Protein AF-A0A7S1SHH7-F1 (afdb_monomer_lite)

Foldseek 3Di:
DDDDDDDDDPPPPPDPDDFDCVQEVLLVDPDQPVPNNADNDDAFFKKKFAQVLLVVLCVVVVDPPDDRQCNLLVHDSVLDFRIFIWTFHDKDWDQDPPHRHIKIKTWIAGPPRPVRHRHIDIDIATDDLVRHPPRIGGPVVVCVVQVDPDDFQDWDWDQRPVPGIDIDTDHDDPDGPDD

Structure (mmCIF, N/CA/C/O backbone):
data_AF-A0A7S1SHH7-F1
#
_entry.id   AF-A0A7S1SHH7-F1
#
loop_
_atom_site.group_PDB
_atom_site.id
_atom_site.type_symbol
_atom_site.label_atom_id
_atom_site.label_alt_id
_atom_site.label_comp_id
_atom_site.label_asym_id
_atom_site.label_entity_id
_atom_site.label_seq_id
_atom_site.pdbx_PDB_ins_code
_atom_site.Cartn_x
_atom_site.Cartn_y
_atom_site.Cartn_z
_atom_site.occupancy
_atom_site.B_iso_or_equiv
_atom_site.auth_seq_id
_atom_site.auth_comp_id
_atom_site.auth_asym_id
_atom_site.auth_atom_id
_atom_site.pdbx_PDB_model_num
ATOM 1 N N . VAL A 1 1 ? -20.321 26.989 57.010 1.00 41.56 1 VAL A N 1
ATOM 2 C CA . VAL A 1 1 ? -21.223 27.036 55.838 1.00 41.56 1 VAL A CA 1
ATOM 3 C C . VAL A 1 1 ? -20.514 27.795 54.726 1.00 41.56 1 VAL A C 1
ATOM 5 O O . VAL A 1 1 ? -20.411 29.009 54.806 1.00 41.56 1 VAL A O 1
ATOM 8 N N . LYS A 1 2 ? -19.929 27.086 53.759 1.00 37.12 2 LYS A N 1
ATOM 9 C CA . LYS A 1 2 ? -19.505 27.641 52.467 1.00 37.12 2 LYS A CA 1
ATOM 10 C C . LYS A 1 2 ? -19.856 26.580 51.432 1.00 37.12 2 LYS A C 1
ATOM 12 O O . LYS A 1 2 ? -19.327 25.474 51.499 1.00 37.12 2 LYS A O 1
ATOM 17 N N . ALA A 1 3 ? -20.853 26.898 50.617 1.00 39.59 3 ALA A N 1
ATOM 18 C CA . ALA A 1 3 ? -21.371 26.045 49.565 1.00 39.59 3 ALA A CA 1
ATOM 19 C C . ALA A 1 3 ? -20.324 25.916 48.454 1.00 39.59 3 ALA A C 1
ATOM 21 O O . ALA A 1 3 ? -19.662 26.892 48.101 1.00 39.59 3 ALA A O 1
ATOM 22 N N . LYS A 1 4 ? -20.157 24.691 47.966 1.00 41.41 4 LYS A N 1
ATOM 23 C CA . LYS A 1 4 ? -19.378 24.342 46.786 1.00 41.41 4 LYS A CA 1
ATOM 24 C C . LYS A 1 4 ? -20.385 24.303 45.638 1.00 41.41 4 LYS A C 1
ATOM 26 O O . LYS A 1 4 ? -21.261 23.447 45.645 1.00 41.41 4 LYS A O 1
ATOM 31 N N . GLU A 1 5 ? -20.316 25.277 44.741 1.00 41.84 5 GLU A N 1
ATOM 32 C CA . GLU A 1 5 ? -21.027 25.242 43.462 1.00 41.84 5 GLU A CA 1
ATOM 33 C C . GLU A 1 5 ? -20.289 24.245 42.562 1.00 41.84 5 GLU A C 1
ATOM 35 O O . GLU A 1 5 ? -19.143 24.469 42.169 1.00 41.84 5 GLU A O 1
ATOM 40 N N . GLU A 1 6 ? -20.912 23.093 42.326 1.00 41.44 6 GLU A N 1
ATOM 41 C CA . GLU A 1 6 ? -20.536 22.172 41.258 1.00 41.44 6 GLU A CA 1
ATOM 42 C C . GLU A 1 6 ? -21.257 22.652 39.999 1.00 41.44 6 GLU A C 1
ATOM 44 O O . GLU A 1 6 ? -22.476 22.560 39.899 1.00 41.44 6 GLU A O 1
ATOM 49 N N . ALA A 1 7 ? -20.500 23.244 39.076 1.00 40.78 7 ALA A N 1
ATOM 50 C CA . ALA A 1 7 ? -20.976 23.500 37.727 1.00 40.78 7 ALA A CA 1
ATOM 51 C C . ALA A 1 7 ? -20.905 22.176 36.956 1.00 40.78 7 ALA A C 1
ATOM 53 O O . ALA A 1 7 ? -19.816 21.711 36.613 1.00 40.78 7 ALA A O 1
ATOM 54 N N . GLU A 1 8 ? -22.060 21.555 36.731 1.00 41.41 8 GLU A N 1
ATOM 55 C CA . GLU A 1 8 ? -22.225 20.534 35.701 1.00 41.41 8 GLU A CA 1
ATOM 56 C C . GLU A 1 8 ? -21.959 21.201 34.346 1.00 41.41 8 GLU A C 1
ATOM 58 O O . GLU A 1 8 ? -22.664 22.124 33.938 1.00 41.41 8 GLU A O 1
ATOM 63 N N . ALA A 1 9 ? -20.885 20.782 33.678 1.00 45.16 9 ALA A N 1
ATOM 64 C CA . ALA A 1 9 ? -20.664 21.122 32.285 1.00 45.16 9 ALA A CA 1
ATOM 65 C C . ALA A 1 9 ? -21.661 20.301 31.461 1.00 45.16 9 ALA A C 1
ATOM 67 O O . ALA A 1 9 ? -21.508 19.088 31.342 1.00 45.16 9 ALA A O 1
ATOM 68 N N . GLU A 1 10 ? -22.701 20.962 30.954 1.00 44.72 10 GLU A N 1
ATOM 69 C CA . GLU A 1 10 ? -23.557 20.419 29.902 1.00 44.72 10 GLU A CA 1
ATOM 70 C C . GLU A 1 10 ? -22.672 19.972 28.730 1.00 44.72 10 GLU A C 1
ATOM 72 O O . GLU A 1 10 ? -21.961 20.784 28.130 1.00 44.72 10 GLU A O 1
ATOM 77 N N . ASP A 1 11 ? -22.717 18.677 28.408 1.00 45.38 11 ASP A N 1
ATOM 78 C CA . ASP A 1 11 ? -22.254 18.145 27.129 1.00 45.38 11 ASP A CA 1
ATOM 79 C C . ASP A 1 11 ? -23.114 18.783 26.029 1.00 45.38 11 ASP A C 1
ATOM 81 O O . ASP A 1 11 ? -24.200 18.310 25.694 1.00 45.38 11 ASP A O 1
ATOM 85 N N . ALA A 1 12 ? -22.648 19.915 25.504 1.00 51.62 12 ALA A N 1
ATOM 86 C CA . ALA A 1 12 ? -23.223 20.544 24.330 1.00 51.62 12 ALA A CA 1
ATOM 87 C C . ALA A 1 12 ? -23.069 19.580 23.147 1.00 51.62 12 ALA A C 1
ATOM 89 O O . ALA A 1 12 ? -21.989 19.444 22.568 1.00 51.62 12 ALA A O 1
ATOM 90 N N . GLU A 1 13 ? -24.159 18.893 22.815 1.00 53.56 13 GLU A N 1
ATOM 91 C CA . GLU A 1 13 ? -24.288 18.062 21.626 1.00 53.56 13 GLU A CA 1
ATOM 92 C C . GLU A 1 13 ? -23.942 18.928 20.403 1.00 53.56 13 GLU A C 1
ATOM 94 O O . GLU A 1 13 ? -24.609 19.924 20.106 1.00 53.56 13 GLU A O 1
ATOM 99 N N . ALA A 1 14 ? -22.811 18.622 19.760 1.00 58.44 14 ALA A N 1
ATOM 100 C CA . ALA A 1 14 ? -22.314 19.401 18.634 1.00 58.44 14 ALA A CA 1
ATOM 101 C C . ALA A 1 14 ? -23.359 19.406 17.502 1.00 58.44 14 ALA A C 1
ATOM 103 O O . ALA A 1 14 ? -23.985 18.374 17.252 1.00 58.44 14 ALA A O 1
ATOM 104 N N . PRO A 1 15 ? -23.564 20.538 16.804 1.00 51.62 15 PRO A N 1
ATOM 105 C CA . PRO A 1 15 ? -24.590 20.639 15.774 1.00 51.62 15 PRO A CA 1
ATOM 106 C C . PRO A 1 15 ? -24.370 19.587 14.680 1.00 51.62 15 PRO A C 1
ATOM 108 O O . PRO A 1 15 ? -23.285 19.519 14.099 1.00 51.62 15 PRO A O 1
ATOM 111 N N . ASP A 1 16 ? -25.421 18.812 14.387 1.00 66.25 16 ASP A N 1
ATOM 112 C CA . ASP A 1 16 ? -25.507 17.752 13.367 1.00 66.25 16 ASP A CA 1
ATOM 113 C C . ASP A 1 16 ? -25.464 18.340 11.944 1.00 66.25 16 ASP A C 1
ATOM 115 O O . ASP A 1 16 ? -26.405 18.266 11.152 1.00 66.25 16 ASP A O 1
ATOM 119 N N . THR A 1 17 ? -24.379 19.049 11.639 1.00 71.25 17 THR A N 1
ATOM 120 C CA . THR A 1 17 ? -24.132 19.588 10.307 1.00 71.25 17 THR A CA 1
ATOM 121 C C . THR A 1 17 ? -23.514 18.463 9.481 1.00 71.25 17 THR A C 1
ATOM 123 O O . THR A 1 17 ? -22.454 17.952 9.860 1.00 71.25 17 THR A O 1
ATOM 126 N N . PRO A 1 18 ? -24.137 18.045 8.365 1.00 78.81 18 PRO A N 1
ATOM 127 C CA . PRO A 1 18 ? -23.591 16.976 7.545 1.00 78.81 18 PRO A CA 1
ATOM 128 C C . PRO A 1 18 ? -22.217 17.380 7.007 1.00 78.81 18 PRO A C 1
ATOM 130 O O . PRO A 1 18 ? -22.023 18.499 6.531 1.00 78.81 18 PRO A O 1
ATOM 133 N N . ARG A 1 19 ? -21.254 16.456 7.087 1.00 85.31 19 ARG A N 1
ATOM 134 C CA . ARG A 1 19 ? -19.899 16.672 6.563 1.00 85.31 19 ARG A CA 1
ATOM 135 C C . ARG A 1 19 ? -19.938 16.865 5.047 1.00 85.31 19 ARG A C 1
ATOM 137 O O . ARG A 1 19 ? -20.650 16.138 4.349 1.00 85.31 19 ARG A O 1
ATOM 144 N N . GLU A 1 20 ? -19.132 17.807 4.562 1.00 87.81 20 GLU A N 1
ATOM 145 C CA . GLU A 1 20 ? -18.957 18.085 3.134 1.00 87.81 20 GLU A CA 1
ATOM 146 C C . GLU A 1 20 ? -18.533 16.820 2.370 1.00 87.81 20 GLU A C 1
ATOM 148 O O . GLU A 1 20 ? -17.786 15.984 2.888 1.00 87.81 20 GLU A O 1
ATOM 153 N N . LEU A 1 21 ? -19.029 16.660 1.140 1.00 84.88 21 LEU A N 1
ATOM 154 C CA . LEU A 1 21 ? -18.831 15.456 0.323 1.00 84.88 21 LEU A CA 1
ATOM 155 C C . LEU A 1 21 ? -17.345 15.188 0.056 1.00 84.88 21 LEU A C 1
ATOM 157 O O . LEU A 1 21 ? -16.886 14.044 0.041 1.00 84.88 21 LEU A O 1
ATOM 161 N N . GLU A 1 22 ? -16.583 16.258 -0.122 1.00 84.12 22 GLU A N 1
ATOM 162 C CA . GLU A 1 22 ? -15.151 16.284 -0.379 1.00 84.12 22 GLU A CA 1
ATOM 163 C C . GLU A 1 22 ? -14.383 15.466 0.668 1.00 84.12 22 GLU A C 1
ATOM 165 O O . GLU A 1 22 ? -13.473 14.719 0.306 1.00 84.12 22 GLU A O 1
ATOM 170 N N . CYS A 1 23 ? -14.839 15.490 1.927 1.00 86.38 23 CYS A N 1
ATOM 171 C CA . CYS A 1 23 ? -14.223 14.803 3.060 1.00 86.38 23 CYS A CA 1
ATOM 172 C C . CYS A 1 23 ? -14.163 13.272 2.911 1.00 86.38 23 CYS A C 1
ATOM 174 O O . CYS A 1 23 ? -13.388 12.620 3.609 1.00 86.38 23 CYS A O 1
ATOM 176 N N . TYR A 1 24 ? -14.998 12.667 2.062 1.00 87.62 24 TYR A N 1
ATOM 177 C CA . TYR A 1 24 ? -15.059 11.209 1.867 1.00 87.62 24 TYR A CA 1
ATOM 178 C C . TYR A 1 24 ? -15.229 10.783 0.401 1.00 87.62 24 TYR A C 1
ATOM 180 O O . TYR A 1 24 ? -15.256 9.588 0.107 1.00 87.62 24 TYR A O 1
ATOM 188 N N . SER A 1 25 ? -15.292 11.730 -0.539 1.00 85.75 25 SER A N 1
ATOM 189 C CA . SER A 1 25 ? -15.524 11.460 -1.966 1.00 85.75 25 SER A CA 1
ATOM 190 C C . SER A 1 25 ? -14.473 10.548 -2.616 1.00 85.75 25 SER A C 1
ATOM 192 O O . SER A 1 25 ? -14.757 9.885 -3.614 1.00 85.75 25 SER A O 1
ATOM 194 N N . TRP A 1 26 ? -13.248 10.496 -2.081 1.00 82.94 26 TRP A N 1
ATOM 195 C CA . TRP A 1 26 ? -12.179 9.634 -2.601 1.00 82.94 26 TRP A CA 1
ATOM 196 C C . TRP A 1 26 ? -12.479 8.139 -2.407 1.00 82.94 26 TRP A C 1
ATOM 198 O O . TRP A 1 26 ? -12.051 7.324 -3.217 1.00 82.94 26 TRP A O 1
ATOM 208 N N . LEU A 1 27 ? -13.279 7.790 -1.392 1.00 85.38 27 LEU A N 1
ATOM 209 C CA . LEU A 1 27 ? -13.717 6.419 -1.098 1.00 85.38 27 LEU A CA 1
ATOM 210 C C . LEU A 1 27 ? -14.952 5.995 -1.902 1.00 85.38 27 LEU A C 1
ATOM 212 O O . LEU A 1 27 ? -15.303 4.820 -1.911 1.00 85.38 27 LEU A O 1
ATOM 216 N N . GLN A 1 28 ? -15.619 6.939 -2.570 1.00 82.44 28 GLN A N 1
ATOM 217 C CA . GLN A 1 28 ? -16.823 6.694 -3.372 1.00 82.44 28 GLN A CA 1
ATOM 218 C C . GLN A 1 28 ? -16.517 6.490 -4.864 1.00 82.44 28 GLN A C 1
ATOM 220 O O . GLN A 1 28 ? -17.421 6.484 -5.700 1.00 82.44 28 GLN A O 1
ATOM 225 N N . GLY A 1 29 ? -15.236 6.361 -5.222 1.00 69.69 29 GLY A N 1
ATOM 226 C CA . GLY A 1 29 ? -14.818 6.120 -6.596 1.00 69.69 29 GLY A CA 1
ATOM 227 C C . GLY A 1 29 ? -15.231 4.727 -7.067 1.00 69.69 29 GLY A C 1
ATOM 228 O O . GLY A 1 29 ? -14.579 3.743 -6.732 1.00 69.69 29 GLY A O 1
ATOM 229 N N . ASN A 1 30 ? -16.282 4.654 -7.882 1.00 60.41 30 ASN A N 1
ATOM 230 C CA . ASN A 1 30 ? -16.674 3.426 -8.591 1.00 60.41 30 ASN A CA 1
ATOM 231 C C . ASN A 1 30 ? -15.868 3.228 -9.887 1.00 60.41 30 ASN A C 1
ATOM 233 O O . ASN A 1 30 ? -15.846 2.141 -10.460 1.00 60.41 30 ASN A O 1
ATOM 237 N N . GLU A 1 31 ? -15.203 4.289 -10.342 1.00 57.75 31 GLU A N 1
ATOM 238 C CA . GLU A 1 31 ? -14.305 4.306 -11.488 1.00 57.75 31 GLU A CA 1
ATOM 239 C C . GLU A 1 31 ? -12.944 4.852 -11.036 1.00 57.75 31 GLU A C 1
ATOM 241 O O . GLU A 1 31 ? -12.895 5.727 -10.162 1.00 57.75 31 GLU A O 1
ATOM 246 N N . PRO A 1 32 ? -11.824 4.368 -11.604 1.00 57.81 32 PRO A N 1
ATOM 247 C CA . PRO A 1 32 ? -10.522 4.963 -11.343 1.00 57.81 32 PRO A CA 1
ATOM 248 C C . PRO A 1 32 ? -10.576 6.449 -11.698 1.00 57.81 32 PRO A C 1
ATOM 250 O O . PRO A 1 32 ? -10.926 6.782 -12.833 1.00 57.81 32 PRO A O 1
ATOM 253 N N . ARG A 1 33 ? -10.205 7.345 -10.772 1.00 61.62 33 ARG A N 1
ATOM 254 C CA . ARG A 1 33 ? -9.999 8.750 -11.140 1.00 61.62 33 ARG A CA 1
ATOM 255 C C . ARG A 1 33 ? -8.921 8.762 -12.221 1.00 61.62 33 ARG A C 1
ATOM 257 O O . ARG A 1 33 ? -7.807 8.284 -12.036 1.00 61.62 33 ARG A O 1
ATOM 264 N N . VAL A 1 34 ? -9.279 9.187 -13.424 1.00 56.09 34 VAL A N 1
ATOM 265 C CA . VAL A 1 34 ? -8.287 9.378 -14.475 1.00 56.09 34 VAL A CA 1
ATOM 266 C C . VAL A 1 34 ? -7.788 10.802 -14.312 1.00 56.09 34 VAL A C 1
ATOM 268 O O . VAL A 1 34 ? -8.609 11.717 -14.256 1.00 56.09 34 VAL A O 1
ATOM 271 N N . PRO A 1 35 ? -6.473 11.015 -14.248 1.00 58.50 35 PRO A N 1
ATOM 272 C CA . PRO A 1 35 ? -5.378 10.041 -14.412 1.00 58.50 35 PRO A CA 1
ATOM 273 C C . PRO A 1 35 ? -4.809 9.479 -13.094 1.00 58.50 35 PRO A C 1
ATOM 275 O O . PRO A 1 35 ? -3.978 8.567 -13.132 1.00 58.50 35 PRO A O 1
ATOM 278 N N . THR A 1 36 ? -5.261 9.976 -11.941 1.00 60.28 36 THR A N 1
ATOM 279 C CA . THR A 1 36 ? -4.820 9.538 -10.612 1.00 60.28 36 THR A CA 1
ATOM 280 C C . THR A 1 36 ? -5.450 8.201 -10.248 1.00 60.28 36 THR A C 1
ATOM 282 O O . THR A 1 36 ? -6.537 8.112 -9.686 1.00 60.28 36 THR A O 1
ATOM 285 N N . ARG A 1 37 ? -4.744 7.106 -10.554 1.00 64.88 37 ARG A N 1
ATOM 286 C CA . ARG A 1 37 ? -5.174 5.731 -10.242 1.00 64.88 37 ARG A CA 1
ATOM 287 C C . ARG A 1 37 ? -5.171 5.426 -8.733 1.00 64.88 37 ARG A C 1
ATOM 289 O O . ARG A 1 37 ? -4.775 4.321 -8.350 1.00 64.88 37 ARG A O 1
ATOM 296 N N . GLN A 1 38 ? -5.586 6.363 -7.885 1.00 74.19 38 GLN A N 1
ATOM 297 C CA . GLN A 1 38 ? -5.728 6.170 -6.454 1.00 74.19 38 GLN A CA 1
ATOM 298 C C . GLN A 1 38 ? -6.567 4.919 -6.214 1.00 74.19 38 GLN A C 1
ATOM 300 O O . GLN A 1 38 ? -7.612 4.697 -6.831 1.00 74.19 38 GLN A O 1
ATOM 305 N N . TYR A 1 39 ? -6.022 4.033 -5.396 1.00 84.38 39 TYR A N 1
ATOM 306 C CA . TYR A 1 39 ? -6.661 2.776 -5.076 1.00 84.38 39 TYR A CA 1
ATOM 307 C C . TYR A 1 39 ? -7.750 3.017 -4.028 1.00 84.38 39 TYR A C 1
ATOM 309 O O . TYR A 1 39 ? -7.473 3.561 -2.961 1.00 84.38 39 TYR A O 1
ATOM 317 N N . VAL A 1 40 ? -8.980 2.606 -4.342 1.00 88.25 40 VAL A N 1
ATOM 318 C CA . VAL A 1 40 ? -10.095 2.576 -3.391 1.00 88.25 40 VAL A CA 1
ATOM 319 C C . VAL A 1 40 ? -10.191 1.152 -2.845 1.00 88.25 40 VAL A C 1
ATOM 321 O O . VAL A 1 40 ? -10.514 0.247 -3.619 1.00 88.25 40 VAL A O 1
ATOM 324 N N . PRO A 1 41 ? -9.878 0.918 -1.561 1.00 91.44 41 PRO A N 1
ATOM 325 C CA . PRO A 1 41 ? -9.776 -0.434 -1.033 1.00 91.44 41 PRO A CA 1
ATOM 326 C C . PRO A 1 41 ? -11.143 -1.102 -0.879 1.00 91.44 41 PRO A C 1
ATOM 328 O O . PRO A 1 41 ? -12.065 -0.500 -0.329 1.00 91.44 41 PRO A O 1
ATOM 331 N N . GLN A 1 42 ? -11.251 -2.369 -1.290 1.00 92.62 42 GLN A N 1
ATOM 332 C CA . GLN A 1 42 ? -12.418 -3.212 -1.029 1.00 92.62 42 GLN A CA 1
ATOM 333 C C . GLN A 1 42 ? -12.053 -4.415 -0.158 1.00 92.62 42 GLN A C 1
ATOM 335 O O . GLN A 1 42 ? -10.949 -4.967 -0.204 1.00 92.62 42 GLN A O 1
ATOM 340 N N . GLN A 1 43 ? -13.006 -4.847 0.667 1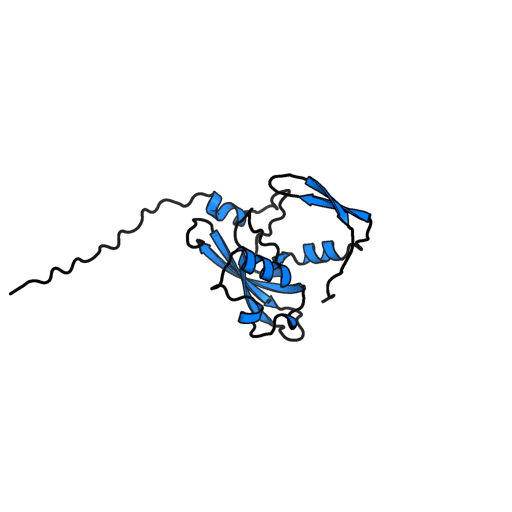.00 96.19 43 GLN A N 1
ATOM 341 C CA . GLN A 1 43 ? -12.838 -6.056 1.464 1.00 96.19 43 GLN A CA 1
ATOM 342 C C . GLN A 1 43 ? -12.709 -7.286 0.556 1.00 96.19 43 GLN A C 1
ATOM 344 O O . GLN A 1 43 ? -13.531 -7.518 -0.324 1.00 96.19 43 GLN A O 1
ATOM 349 N N . GLY A 1 44 ? -11.692 -8.110 0.812 1.00 96.75 44 GLY A N 1
ATOM 350 C CA . GLY A 1 44 ? -11.381 -9.306 0.031 1.00 96.75 44 GLY A CA 1
ATOM 351 C C . GLY A 1 44 ? -10.333 -9.094 -1.060 1.00 96.75 44 GLY A C 1
ATOM 352 O O . GLY A 1 44 ? -9.825 -10.097 -1.579 1.00 96.75 44 GLY A O 1
ATOM 353 N N . ASP A 1 45 ? -9.969 -7.842 -1.357 1.00 96.56 45 ASP A N 1
ATOM 354 C CA . ASP A 1 45 ? -8.997 -7.505 -2.393 1.00 96.56 45 ASP A CA 1
ATOM 355 C C . ASP A 1 45 ? -7.639 -8.167 -2.162 1.00 96.56 45 ASP A C 1
ATOM 357 O O . ASP A 1 45 ? -7.141 -8.296 -1.037 1.00 96.56 45 ASP A O 1
ATOM 361 N N . MET A 1 46 ? -7.016 -8.559 -3.272 1.00 97.62 46 MET A N 1
ATOM 362 C CA . MET A 1 46 ? -5.617 -8.959 -3.305 1.00 97.62 46 MET A CA 1
ATOM 363 C C . MET A 1 46 ? -4.758 -7.738 -3.604 1.00 97.62 46 MET A C 1
ATOM 365 O O . MET A 1 46 ? -4.881 -7.119 -4.663 1.00 97.62 46 MET A O 1
ATOM 369 N N . VAL A 1 47 ? -3.850 -7.425 -2.686 1.00 96.44 47 VAL A N 1
ATOM 370 C CA . VAL A 1 47 ? -2.978 -6.249 -2.758 1.00 96.44 47 VAL A CA 1
ATOM 371 C C . VAL A 1 47 ? -1.520 -6.630 -2.534 1.00 96.44 47 VAL A C 1
ATOM 373 O O . VAL A 1 47 ? -1.203 -7.721 -2.057 1.00 96.44 47 VAL A O 1
ATOM 376 N N . VAL A 1 48 ? -0.624 -5.715 -2.874 1.00 95.81 48 VAL A N 1
ATOM 377 C CA . VAL A 1 48 ? 0.789 -5.751 -2.514 1.00 95.81 48 VAL A CA 1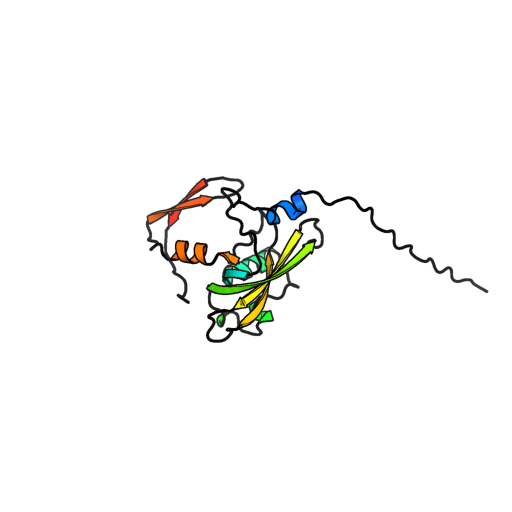
ATOM 378 C C . VAL A 1 48 ? 1.060 -4.595 -1.560 1.00 95.81 48 VAL A C 1
ATOM 380 O O . VAL A 1 48 ? 0.729 -3.448 -1.856 1.00 95.81 48 VAL A O 1
ATOM 383 N N . TYR A 1 49 ? 1.641 -4.921 -0.409 1.00 95.88 49 TYR A N 1
ATOM 384 C CA . TYR A 1 49 ? 2.119 -3.974 0.588 1.00 95.88 49 TYR A CA 1
ATOM 385 C C . TYR A 1 49 ? 3.615 -3.705 0.377 1.00 95.88 49 TYR A C 1
ATOM 387 O O . TYR A 1 49 ? 4.409 -4.647 0.339 1.00 95.88 49 TYR A O 1
ATOM 395 N N . LEU A 1 50 ? 3.997 -2.431 0.268 1.00 94.31 50 LEU A N 1
ATOM 396 C CA . LEU A 1 50 ? 5.374 -1.989 0.036 1.00 94.31 50 LEU A CA 1
ATOM 397 C C . LEU A 1 50 ? 5.965 -1.366 1.305 1.00 94.31 50 LEU A C 1
ATOM 399 O O . LEU A 1 50 ? 5.617 -0.247 1.690 1.00 94.31 50 LEU A O 1
ATOM 403 N N . LYS A 1 51 ? 6.886 -2.077 1.969 1.00 93.56 51 LYS A N 1
ATOM 404 C CA . LYS A 1 51 ? 7.389 -1.662 3.295 1.00 93.56 51 LYS A CA 1
ATOM 405 C C . LYS A 1 51 ? 8.163 -0.338 3.272 1.00 93.56 51 LYS A C 1
ATOM 407 O O . LYS A 1 51 ? 8.088 0.414 4.241 1.00 93.56 51 LYS A O 1
ATOM 412 N N . GLU A 1 52 ? 8.899 -0.068 2.193 1.00 92.19 52 GLU A N 1
ATOM 413 C CA . GLU A 1 52 ? 9.739 1.130 2.048 1.00 92.19 52 GLU A CA 1
ATOM 414 C C . GLU A 1 52 ? 8.887 2.384 1.871 1.00 92.19 52 GLU A C 1
ATOM 416 O O . GLU A 1 52 ? 9.113 3.380 2.556 1.00 92.19 52 GLU A O 1
ATOM 421 N N . LEU A 1 53 ? 7.842 2.301 1.044 1.00 91.56 53 LEU A N 1
ATOM 422 C CA . LEU A 1 53 ? 6.896 3.399 0.862 1.00 91.56 53 LEU A CA 1
ATOM 423 C C . LEU A 1 53 ? 6.098 3.672 2.141 1.00 9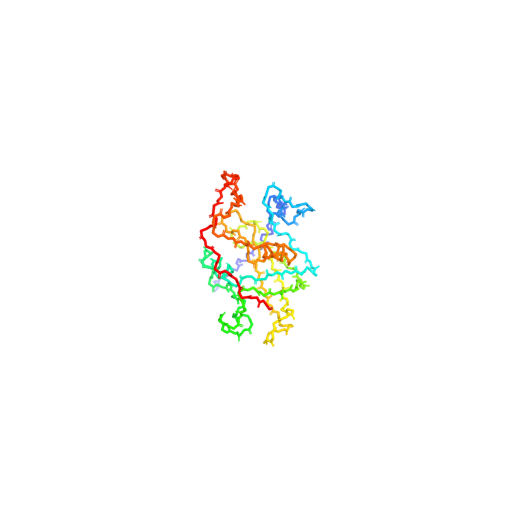1.56 53 LEU A C 1
ATOM 425 O O . LEU A 1 53 ? 5.919 4.829 2.505 1.00 91.56 53 LEU A O 1
ATOM 429 N N . HIS A 1 54 ? 5.688 2.635 2.881 1.00 92.75 54 HIS A N 1
ATOM 430 C CA . HIS A 1 54 ? 5.008 2.841 4.164 1.00 92.75 54 HIS A CA 1
ATOM 431 C C . HIS A 1 54 ? 5.932 3.499 5.196 1.00 92.75 54 HIS A C 1
ATOM 433 O O . HIS A 1 54 ? 5.506 4.386 5.929 1.00 92.75 54 HIS A O 1
ATOM 439 N N . LYS A 1 55 ? 7.214 3.115 5.233 1.00 92.12 55 LYS A N 1
ATOM 440 C CA . LYS A 1 55 ? 8.203 3.780 6.086 1.00 92.12 55 LYS A CA 1
ATOM 441 C C . LYS A 1 55 ? 8.331 5.266 5.731 1.00 92.12 55 LYS A C 1
ATOM 443 O O . LYS A 1 55 ? 8.221 6.097 6.626 1.00 92.12 55 LYS A O 1
ATOM 448 N N . SER A 1 56 ? 8.515 5.584 4.448 1.00 89.94 56 SER A N 1
ATOM 449 C CA . SER A 1 56 ? 8.636 6.972 3.985 1.00 89.94 56 SER A CA 1
ATOM 450 C C . SER A 1 56 ? 7.379 7.795 4.285 1.00 89.94 56 SER A C 1
ATOM 452 O O . SER A 1 56 ? 7.493 8.965 4.635 1.00 89.94 56 SER A O 1
ATOM 454 N N . HIS A 1 57 ? 6.197 7.183 4.190 1.00 88.31 57 HIS A N 1
ATOM 455 C CA . HIS A 1 57 ? 4.920 7.811 4.525 1.00 88.31 57 HIS A CA 1
ATOM 456 C C . HIS A 1 57 ? 4.803 8.149 6.020 1.00 88.31 57 HIS A C 1
ATOM 458 O O . HIS A 1 57 ? 4.456 9.269 6.381 1.00 88.31 57 HIS A O 1
ATOM 464 N N . LEU A 1 58 ? 5.152 7.213 6.910 1.00 88.62 58 LEU A N 1
ATOM 465 C CA . LEU A 1 58 ? 5.154 7.477 8.356 1.00 88.62 58 LEU A CA 1
ATOM 466 C C . LEU A 1 58 ? 6.154 8.584 8.732 1.00 88.62 58 LEU A C 1
ATOM 468 O O . LEU A 1 58 ? 5.874 9.417 9.595 1.00 88.62 58 LEU A O 1
ATOM 472 N N . GLU A 1 59 ? 7.313 8.615 8.067 1.00 88.25 59 GLU A N 1
ATOM 473 C CA . GLU A 1 59 ? 8.328 9.655 8.258 1.00 88.25 59 GLU A CA 1
ATOM 474 C C . GLU A 1 59 ? 7.839 11.036 7.791 1.00 88.25 59 GLU A C 1
ATOM 476 O O . GLU A 1 59 ? 8.061 12.020 8.502 1.00 88.25 59 GLU A O 1
ATOM 481 N N . SER A 1 60 ? 7.137 11.125 6.653 1.00 85.81 60 SER A N 1
ATOM 482 C CA . SER A 1 60 ? 6.617 12.399 6.135 1.00 85.81 60 SER A CA 1
ATOM 483 C C . SER A 1 60 ? 5.479 12.965 6.984 1.00 85.81 60 SER A C 1
ATOM 485 O O . SER A 1 60 ? 5.382 14.181 7.148 1.00 85.81 60 SER A O 1
ATOM 487 N N . MET A 1 61 ? 4.662 12.099 7.587 1.00 82.44 61 MET A N 1
ATOM 488 C CA . MET A 1 61 ? 3.595 12.502 8.508 1.00 82.44 61 MET A CA 1
ATOM 489 C C . MET A 1 61 ? 4.102 12.894 9.897 1.00 82.44 61 MET A C 1
ATOM 491 O O . MET A 1 61 ? 3.341 13.443 10.691 1.00 82.44 61 MET A O 1
ATOM 495 N N . GLN A 1 62 ? 5.375 12.620 10.206 1.00 80.19 62 GLN A N 1
ATOM 496 C CA . GLN A 1 62 ? 5.945 12.764 11.551 1.00 80.19 62 GLN A CA 1
ATOM 497 C C . GLN A 1 62 ? 5.132 12.019 12.626 1.00 80.19 62 GLN A C 1
ATOM 499 O O . GLN A 1 62 ? 5.162 12.378 13.809 1.00 80.19 62 GLN A O 1
ATOM 504 N N . ASP A 1 63 ? 4.422 10.965 12.221 1.00 74.94 63 ASP A N 1
ATOM 505 C CA . ASP A 1 63 ? 3.542 10.208 13.095 1.00 74.94 63 ASP A CA 1
ATOM 506 C C . ASP A 1 63 ? 4.362 9.237 13.948 1.00 74.94 63 ASP A C 1
ATOM 508 O O . ASP A 1 63 ? 4.986 8.290 13.465 1.00 74.94 63 ASP A O 1
ATOM 512 N N . LYS A 1 64 ? 4.379 9.499 15.256 1.00 74.75 64 LYS A N 1
ATOM 513 C CA . LYS A 1 64 ? 5.090 8.682 16.248 1.00 74.75 64 LYS A CA 1
ATOM 514 C C . LYS A 1 64 ? 4.176 7.701 16.979 1.00 74.75 64 LYS A C 1
ATOM 516 O O . LYS A 1 64 ? 4.679 6.875 17.741 1.00 74.75 64 LYS A O 1
ATOM 521 N N . LEU A 1 65 ? 2.860 7.828 16.814 1.00 78.38 65 LEU A N 1
ATOM 522 C CA . LEU A 1 65 ? 1.860 7.036 17.526 1.00 78.38 65 LEU A CA 1
ATOM 523 C C . LEU A 1 65 ? 1.431 5.825 16.702 1.00 78.38 65 LEU A C 1
ATOM 525 O O . LEU A 1 65 ? 1.245 4.740 17.265 1.00 78.38 65 LEU A O 1
ATOM 529 N N . THR A 1 66 ? 1.322 5.983 15.383 1.00 84.38 66 THR A N 1
ATOM 530 C CA . THR A 1 66 ? 0.973 4.880 14.492 1.00 84.38 66 THR A CA 1
ATOM 531 C C . THR A 1 66 ? 2.061 3.819 14.502 1.00 84.38 66 THR A C 1
ATOM 533 O O . THR A 1 66 ? 3.241 4.058 14.243 1.00 84.38 66 THR A O 1
ATOM 536 N N . ARG A 1 67 ? 1.653 2.588 14.820 1.00 89.56 67 ARG A N 1
ATOM 537 C CA . ARG A 1 67 ? 2.560 1.443 14.812 1.00 89.56 67 ARG A CA 1
ATOM 538 C C . ARG A 1 67 ? 2.788 0.998 13.379 1.00 89.56 67 ARG A C 1
ATOM 540 O O . ARG A 1 67 ? 1.854 0.560 12.714 1.00 89.56 67 ARG A O 1
ATOM 547 N N . ALA A 1 68 ? 4.039 0.982 12.946 1.00 92.12 68 ALA A N 1
ATOM 548 C CA . ALA A 1 68 ? 4.407 0.437 11.650 1.00 92.12 68 ALA A CA 1
ATOM 549 C C . ALA A 1 68 ? 4.102 -1.070 11.553 1.00 92.12 68 ALA A C 1
ATOM 551 O O . ALA A 1 68 ? 4.086 -1.790 12.559 1.00 92.12 68 ALA A O 1
ATOM 552 N N . ALA A 1 69 ? 3.939 -1.582 10.330 1.00 94.19 69 ALA A N 1
ATOM 553 C CA . ALA A 1 69 ? 3.585 -2.986 10.093 1.00 94.19 69 ALA A CA 1
ATOM 554 C C . ALA A 1 69 ? 4.549 -3.976 10.778 1.00 94.19 69 ALA A C 1
ATOM 556 O O . ALA A 1 69 ? 4.112 -4.915 11.440 1.00 94.19 69 ALA A O 1
ATOM 557 N N . TRP A 1 70 ? 5.864 -3.734 10.709 1.00 94.69 70 TRP A N 1
ATOM 558 C CA . TRP A 1 70 ? 6.871 -4.596 11.350 1.00 94.69 70 TRP A CA 1
ATOM 559 C C . TRP A 1 70 ? 6.784 -4.581 12.883 1.00 94.69 70 TRP A C 1
ATOM 561 O O . TRP A 1 70 ? 7.000 -5.602 13.535 1.00 94.69 70 TRP A O 1
ATOM 571 N N . GLN A 1 71 ? 6.389 -3.453 13.481 1.00 95.00 71 GLN A N 1
ATOM 572 C CA . GLN A 1 71 ? 6.161 -3.367 14.924 1.00 95.00 71 GLN A CA 1
ATOM 573 C C . GLN A 1 71 ? 4.903 -4.137 15.337 1.00 95.00 71 GLN A C 1
ATOM 575 O O . GLN A 1 71 ? 4.878 -4.734 16.414 1.00 95.00 71 GLN A O 1
ATOM 580 N N . GLN A 1 72 ? 3.851 -4.117 14.513 1.00 96.31 72 GLN A N 1
ATOM 581 C CA . GLN A 1 72 ? 2.625 -4.887 14.750 1.00 96.31 72 GLN A CA 1
ATOM 582 C C . GLN A 1 72 ? 2.877 -6.394 14.622 1.00 96.31 72 GLN A C 1
ATOM 584 O O . GLN A 1 72 ? 2.478 -7.160 15.500 1.00 96.31 72 GLN A O 1
ATOM 589 N N . LEU A 1 73 ? 3.632 -6.801 13.598 1.00 95.56 73 LEU A N 1
ATOM 590 C CA . LEU A 1 73 ? 4.021 -8.192 13.341 1.00 95.56 73 LEU A CA 1
ATOM 591 C C . LEU A 1 73 ? 5.095 -8.725 14.302 1.00 95.56 73 LEU A C 1
ATOM 593 O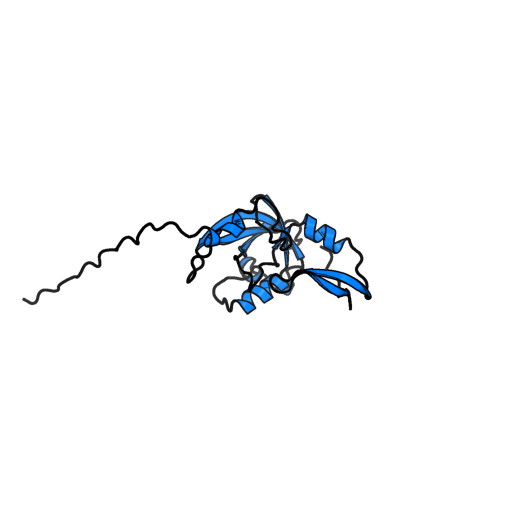 O . LEU A 1 73 ? 5.357 -9.932 14.309 1.00 95.56 73 LEU A O 1
ATOM 597 N N . LYS A 1 74 ? 5.671 -7.846 15.136 1.00 95.25 74 LYS A N 1
ATOM 598 C CA . LYS A 1 74 ? 6.761 -8.135 16.082 1.00 95.25 74 LYS A CA 1
ATOM 599 C C . LYS A 1 74 ? 7.986 -8.736 15.382 1.00 95.25 74 LYS A C 1
ATOM 601 O O . LYS A 1 74 ? 8.562 -9.705 15.870 1.00 95.25 74 LYS A O 1
ATOM 606 N N . CYS A 1 75 ? 8.366 -8.162 14.244 1.00 93.50 75 CYS A N 1
ATOM 607 C CA . CYS A 1 75 ? 9.537 -8.560 13.469 1.00 93.50 75 CYS A CA 1
ATOM 608 C C . CYS A 1 75 ? 10.468 -7.366 13.222 1.00 93.50 75 CYS A C 1
ATOM 610 O O . CYS A 1 75 ? 10.098 -6.201 13.396 1.00 93.50 75 CYS A O 1
ATOM 612 N N . ARG A 1 76 ? 11.701 -7.647 12.807 1.00 94.19 76 ARG A N 1
ATOM 613 C CA . ARG A 1 76 ? 12.630 -6.634 12.303 1.00 94.19 76 ARG A CA 1
ATOM 614 C C . ARG A 1 76 ? 12.179 -6.177 10.918 1.00 94.19 76 ARG A C 1
ATOM 616 O O . ARG A 1 76 ? 11.623 -6.947 10.138 1.00 94.19 76 ARG A O 1
ATOM 623 N N . TYR A 1 77 ? 12.486 -4.927 10.581 1.00 92.88 77 TYR A N 1
ATOM 624 C CA . TYR A 1 77 ? 12.207 -4.352 9.259 1.00 92.88 77 TYR A CA 1
ATOM 625 C C . TYR A 1 77 ? 12.837 -5.159 8.104 1.00 92.88 77 TYR A C 1
ATOM 627 O O . TYR A 1 77 ? 12.279 -5.251 7.011 1.00 92.88 77 TYR A O 1
ATOM 635 N N . SER A 1 78 ? 13.996 -5.773 8.357 1.00 91.69 78 SER A N 1
ATOM 636 C CA . SER A 1 78 ? 14.719 -6.618 7.403 1.00 91.69 78 SER A CA 1
ATOM 637 C C . SER A 1 78 ? 14.079 -7.988 7.169 1.00 91.69 78 SER A C 1
ATOM 639 O O . SER A 1 78 ? 14.463 -8.661 6.226 1.00 91.69 78 SER A O 1
ATOM 641 N N . GLU A 1 79 ? 13.153 -8.430 8.026 1.00 92.38 79 GLU A N 1
ATOM 642 C CA . GLU A 1 79 ? 12.508 -9.745 7.892 1.00 92.38 79 GLU A CA 1
ATOM 643 C C . GLU A 1 79 ? 11.280 -9.712 6.969 1.00 92.38 79 GLU A C 1
ATOM 645 O O . GLU A 1 79 ? 10.856 -10.757 6.485 1.00 92.38 79 GLU A O 1
ATOM 650 N N . LEU A 1 80 ? 10.708 -8.531 6.718 1.00 91.81 80 LEU A N 1
ATOM 651 C CA . LEU A 1 80 ? 9.663 -8.349 5.706 1.00 91.81 80 LEU A CA 1
ATOM 652 C C . LEU A 1 80 ? 10.303 -8.193 4.331 1.00 91.81 80 LEU A C 1
ATOM 654 O O . LEU A 1 80 ? 11.300 -7.478 4.211 1.00 91.81 80 LEU A O 1
ATOM 658 N N . ARG A 1 81 ? 9.714 -8.772 3.284 1.00 92.19 81 ARG A N 1
ATOM 659 C CA . ARG A 1 81 ? 10.132 -8.488 1.903 1.00 92.19 81 ARG A CA 1
ATOM 660 C C . ARG A 1 81 ? 9.796 -7.048 1.527 1.00 92.19 81 ARG A C 1
ATOM 662 O O . ARG A 1 81 ? 8.949 -6.412 2.156 1.00 92.19 81 ARG A O 1
ATOM 669 N N . GLN A 1 82 ? 10.457 -6.519 0.498 1.00 91.88 82 GLN A N 1
ATOM 670 C CA . GLN A 1 82 ? 10.119 -5.195 -0.041 1.00 91.88 82 GLN A CA 1
ATOM 671 C C . GLN A 1 82 ? 8.654 -5.107 -0.481 1.00 91.88 82 GLN A C 1
ATOM 673 O O . GLN A 1 82 ? 7.987 -4.121 -0.166 1.00 91.88 82 GLN A O 1
ATOM 678 N N . ALA A 1 83 ? 8.162 -6.169 -1.122 1.00 93.69 83 ALA A N 1
ATOM 679 C CA . ALA A 1 83 ? 6.793 -6.326 -1.583 1.00 93.69 83 ALA A CA 1
ATOM 680 C C . ALA A 1 83 ? 6.157 -7.580 -0.965 1.00 93.69 83 ALA A C 1
ATOM 682 O O . ALA A 1 83 ? 6.580 -8.705 -1.225 1.00 93.69 83 ALA A O 1
ATOM 683 N N . GLU A 1 84 ? 5.120 -7.394 -0.151 1.00 95.00 84 GLU A N 1
ATOM 684 C CA . GLU A 1 84 ? 4.376 -8.489 0.472 1.00 95.00 84 GLU A CA 1
ATOM 685 C C . GLU A 1 84 ? 2.984 -8.616 -0.144 1.00 95.00 84 GLU A C 1
ATOM 687 O O . GLU A 1 84 ? 2.195 -7.671 -0.126 1.00 95.00 84 GLU A O 1
ATOM 692 N N . LYS A 1 85 ? 2.653 -9.803 -0.663 1.00 95.88 85 LYS A N 1
ATOM 693 C CA . LYS A 1 85 ? 1.300 -10.086 -1.155 1.00 95.88 85 LYS A CA 1
ATOM 694 C C . LYS A 1 85 ? 0.357 -10.293 0.028 1.00 95.88 85 LYS A C 1
ATOM 696 O O . LYS A 1 85 ? 0.553 -11.205 0.839 1.00 95.88 85 LYS A O 1
ATOM 701 N N . CYS A 1 86 ? -0.689 -9.480 0.079 1.00 97.69 86 CYS A N 1
ATOM 702 C CA . CYS A 1 86 ? -1.660 -9.451 1.157 1.00 97.69 86 CYS A CA 1
ATOM 703 C C . CYS A 1 86 ? -3.086 -9.649 0.642 1.00 97.69 86 CYS A C 1
ATOM 705 O O . CYS A 1 86 ? -3.412 -9.313 -0.497 1.00 97.69 86 CYS A O 1
ATOM 707 N N . ARG A 1 87 ? -3.954 -10.143 1.523 1.00 98.12 87 ARG A N 1
ATOM 708 C CA . ARG A 1 87 ? -5.407 -10.080 1.363 1.00 98.12 87 ARG A CA 1
ATOM 709 C C . ARG A 1 87 ? -5.978 -9.033 2.309 1.00 98.12 87 ARG A C 1
ATOM 711 O O . ARG A 1 87 ? -5.638 -9.038 3.491 1.00 98.12 87 ARG A O 1
ATOM 718 N N . LEU A 1 88 ? -6.866 -8.182 1.809 1.00 98.12 88 LEU A N 1
ATOM 719 C CA . LEU A 1 88 ? -7.600 -7.221 2.623 1.00 98.12 88 LEU A CA 1
ATOM 720 C C . LEU A 1 88 ? -8.748 -7.932 3.351 1.00 98.12 88 LEU A C 1
ATOM 722 O O . LEU A 1 88 ? -9.642 -8.488 2.716 1.00 98.12 88 LEU A O 1
ATOM 726 N N . LEU A 1 89 ? -8.714 -7.953 4.683 1.00 98.25 89 LEU A N 1
ATOM 727 C CA . LEU A 1 89 ? -9.685 -8.673 5.513 1.00 98.25 89 LEU A CA 1
ATOM 728 C C . LEU A 1 89 ? -10.853 -7.807 5.974 1.00 98.25 89 LEU A C 1
ATOM 730 O O . LEU A 1 89 ? -11.979 -8.297 6.025 1.00 98.25 89 LEU A O 1
ATOM 734 N N . SER A 1 90 ? -10.587 -6.553 6.335 1.00 98.00 90 SER A N 1
ATOM 735 C CA . SER A 1 90 ? -11.600 -5.620 6.829 1.00 98.00 90 SER A CA 1
ATOM 736 C C . SER A 1 90 ? -11.161 -4.169 6.661 1.00 98.00 90 SER A C 1
ATOM 738 O O . SER A 1 90 ? -9.966 -3.873 6.546 1.00 98.00 90 SER A O 1
ATOM 740 N N . LEU A 1 91 ? -12.156 -3.284 6.671 1.00 97.12 91 LEU A N 1
ATOM 741 C CA . LEU A 1 91 ? -12.016 -1.836 6.581 1.00 97.12 91 LEU A CA 1
ATOM 742 C C . LEU A 1 91 ? -12.665 -1.197 7.812 1.00 97.12 91 LEU A C 1
ATOM 744 O O . LEU A 1 91 ? -13.757 -1.597 8.211 1.00 97.12 91 LEU A O 1
ATOM 748 N N . GLU A 1 92 ? -12.007 -0.202 8.395 1.00 96.81 92 GLU A N 1
ATOM 749 C CA . GLU A 1 92 ? -12.569 0.660 9.438 1.00 96.81 92 GLU A CA 1
ATOM 750 C C . GLU A 1 92 ? -12.356 2.116 9.021 1.00 96.81 92 GLU A C 1
ATOM 752 O O . GLU A 1 92 ? -11.222 2.572 8.877 1.00 96.81 92 GLU A O 1
ATOM 757 N N . TYR A 1 93 ? -13.448 2.843 8.800 1.00 94.50 93 TYR A N 1
ATOM 758 C CA . TYR A 1 93 ? -13.402 4.257 8.437 1.00 94.50 93 TYR A CA 1
ATOM 759 C C . TYR A 1 93 ? -13.315 5.125 9.685 1.00 94.50 93 TYR A C 1
ATOM 761 O O . TYR A 1 93 ? -13.984 4.858 10.683 1.00 94.50 93 TYR A O 1
ATOM 769 N N . PHE A 1 94 ? -12.526 6.191 9.614 1.00 92.44 94 PHE A N 1
ATOM 770 C CA . PHE A 1 94 ? -12.371 7.131 10.717 1.00 92.44 94 PHE A CA 1
ATOM 771 C C . PHE A 1 94 ? -12.239 8.561 10.201 1.00 92.44 94 PHE A C 1
ATOM 773 O O . PHE A 1 94 ? -11.857 8.792 9.054 1.00 92.44 94 PHE A O 1
ATOM 780 N N . VAL A 1 95 ? -12.566 9.524 11.062 1.00 91.75 95 VAL A N 1
ATOM 781 C CA . VAL A 1 95 ? -12.279 10.938 10.807 1.00 91.75 95 VAL A CA 1
ATOM 782 C C . VAL A 1 95 ? -10.868 11.218 11.295 1.00 91.75 95 VAL A C 1
ATOM 784 O O . VAL A 1 95 ? -10.546 10.924 12.448 1.00 91.75 95 VAL A O 1
ATOM 787 N N . VAL A 1 96 ? -10.024 11.742 10.414 1.00 87.56 96 VAL A N 1
ATOM 788 C CA . VAL A 1 96 ? -8.626 12.036 10.729 1.00 87.56 96 VAL A CA 1
ATOM 789 C C . VAL A 1 96 ? -8.578 13.132 11.801 1.00 87.56 96 VAL A C 1
ATOM 791 O O . VAL A 1 96 ? -9.159 14.200 11.607 1.00 87.56 96 VAL A O 1
ATOM 794 N N . PRO A 1 97 ? -7.916 12.905 12.951 1.00 85.00 97 PRO A N 1
ATOM 795 C CA . PRO A 1 97 ? -7.866 13.897 14.020 1.00 85.00 97 PRO A CA 1
ATOM 796 C C . PRO A 1 97 ? -7.282 15.233 13.551 1.00 85.00 97 PRO A C 1
ATOM 798 O O . PRO A 1 97 ? -6.229 15.275 12.922 1.00 85.00 97 PRO A O 1
ATOM 801 N N . GLY A 1 98 ? -7.951 16.336 13.888 1.00 84.81 98 GLY A N 1
ATOM 802 C CA . GLY A 1 98 ? -7.526 17.680 13.485 1.00 84.81 98 GLY A CA 1
ATOM 803 C C . GLY A 1 98 ? -7.891 18.061 12.047 1.00 84.81 98 GLY A C 1
ATOM 804 O O . GLY A 1 98 ? -7.650 19.202 11.658 1.00 84.81 98 GLY A O 1
ATOM 805 N N . THR A 1 99 ? -8.510 17.159 11.280 1.00 83.50 99 THR A N 1
ATOM 806 C CA . THR A 1 99 ? -9.113 17.460 9.976 1.00 83.50 99 THR A CA 1
ATOM 807 C C . THR A 1 99 ? -10.566 16.962 9.939 1.00 83.50 99 THR A C 1
ATOM 809 O O . THR A 1 99 ? -11.087 16.439 10.926 1.00 83.50 99 THR A O 1
ATOM 812 N N . LEU A 1 100 ? -11.258 17.172 8.817 1.00 87.31 100 LEU A N 1
ATOM 813 C CA . LEU A 1 100 ? -12.584 16.588 8.558 1.00 87.31 100 LEU A CA 1
ATOM 814 C C . LEU A 1 100 ? -12.525 15.422 7.564 1.00 87.31 100 LEU A C 1
ATOM 816 O O . LEU A 1 100 ? -13.552 14.817 7.245 1.00 87.31 100 LEU A O 1
ATOM 820 N N . GLU A 1 101 ? -11.324 15.094 7.094 1.00 88.00 101 GLU A N 1
ATOM 821 C CA . GLU A 1 101 ? -11.102 14.071 6.090 1.00 88.00 101 GLU A CA 1
ATOM 822 C C . GLU A 1 101 ? -11.367 12.668 6.639 1.00 88.00 101 GLU A C 1
ATOM 824 O O . GLU A 1 101 ? -11.155 12.367 7.815 1.00 88.00 101 GLU A O 1
ATOM 829 N N . THR A 1 102 ? -11.844 11.787 5.765 1.00 90.62 102 THR A N 1
ATOM 830 C CA . THR A 1 102 ? -12.142 10.396 6.104 1.00 90.62 102 THR A CA 1
ATOM 831 C C . THR A 1 102 ? -10.994 9.508 5.661 1.00 90.62 102 THR A C 1
ATOM 833 O O . THR A 1 102 ? -10.769 9.340 4.463 1.00 90.62 102 THR A O 1
ATOM 836 N N . GLY A 1 103 ? -10.293 8.928 6.631 1.00 91.31 103 GLY A N 1
ATOM 837 C CA . GLY A 1 103 ? -9.302 7.880 6.424 1.00 91.31 103 GLY A CA 1
ATOM 838 C C . GLY A 1 103 ? -9.922 6.487 6.490 1.00 91.31 103 GLY A C 1
ATOM 839 O O . GLY A 1 103 ? -11.072 6.304 6.907 1.00 91.31 103 GLY A O 1
ATOM 840 N N . VAL A 1 104 ? -9.144 5.480 6.099 1.00 93.31 104 VAL A N 1
ATOM 841 C CA . VAL A 1 104 ? -9.533 4.074 6.231 1.00 93.31 104 VAL A CA 1
ATOM 842 C C . VAL A 1 104 ? -8.384 3.227 6.760 1.00 93.31 104 VAL A C 1
ATOM 844 O O . VAL A 1 104 ? -7.296 3.180 6.194 1.00 93.31 104 VAL A O 1
ATOM 847 N N . LYS A 1 105 ? -8.636 2.509 7.849 1.00 95.31 105 LYS A N 1
ATOM 848 C CA . LYS A 1 105 ? -7.766 1.448 8.348 1.00 95.31 105 LYS A CA 1
ATOM 849 C C . LYS A 1 105 ? -8.059 0.171 7.580 1.00 95.31 105 LYS A C 1
ATOM 851 O O . LYS A 1 105 ? -9.191 -0.307 7.559 1.00 95.31 105 LYS A O 1
ATOM 856 N N . CYS A 1 106 ? -7.028 -0.401 6.981 1.00 96.81 106 CYS A N 1
ATOM 857 C CA . CYS A 1 106 ? -7.092 -1.660 6.255 1.00 96.81 106 CYS A CA 1
ATOM 858 C C . CYS A 1 106 ? -6.406 -2.752 7.073 1.00 96.81 106 CYS A C 1
ATOM 860 O O . CYS A 1 106 ? -5.201 -2.676 7.317 1.00 96.81 106 CYS A O 1
ATOM 862 N N . CYS A 1 107 ? -7.147 -3.789 7.465 1.00 98.19 107 CYS A N 1
ATOM 863 C CA . CYS A 1 107 ? -6.556 -4.994 8.040 1.00 98.19 107 CYS A CA 1
ATOM 864 C C . CYS A 1 107 ? -6.072 -5.905 6.908 1.00 98.19 107 CYS A C 1
ATOM 866 O O . CYS A 1 107 ? -6.874 -6.405 6.117 1.00 98.19 107 CYS A O 1
ATOM 868 N N . LEU A 1 108 ? -4.762 -6.116 6.819 1.00 98.31 108 LEU A N 1
ATOM 869 C CA . LEU A 1 108 ? -4.113 -6.906 5.780 1.00 98.31 108 LEU A CA 1
ATOM 870 C C . LEU A 1 108 ? -3.583 -8.215 6.361 1.00 98.31 108 LEU A C 1
ATOM 872 O O . LEU A 1 108 ? -2.939 -8.208 7.407 1.00 98.31 108 LEU A O 1
ATOM 876 N N . ALA A 1 109 ? -3.806 -9.326 5.660 1.00 98.12 109 ALA A N 1
ATOM 877 C CA . ALA A 1 109 ? -3.230 -10.632 5.972 1.00 98.12 109 ALA A CA 1
ATOM 878 C C . ALA A 1 109 ? -2.146 -11.009 4.965 1.00 98.12 109 ALA A C 1
ATOM 880 O O . ALA A 1 109 ? -2.408 -11.019 3.763 1.00 98.12 109 ALA A O 1
ATOM 881 N N . LEU A 1 110 ? -0.960 -11.378 5.446 1.00 97.06 110 LEU A N 1
ATOM 882 C CA . LEU A 1 110 ? 0.131 -11.874 4.606 1.00 97.06 110 LEU A CA 1
ATOM 883 C C . LEU A 1 110 ? -0.241 -13.237 4.020 1.00 97.06 110 LEU A C 1
ATOM 885 O O . LEU A 1 110 ? -0.562 -14.159 4.765 1.00 97.06 110 LEU A O 1
ATOM 889 N N . VAL A 1 111 ? -0.188 -13.391 2.696 1.00 94.69 111 VAL A N 1
ATOM 890 C CA . VAL A 1 111 ? -0.655 -14.627 2.039 1.00 94.69 111 VAL A CA 1
ATOM 891 C C . VAL A 1 111 ? 0.485 -15.616 1.811 1.00 94.69 111 VAL A C 1
ATOM 893 O O . VAL A 1 111 ? 0.410 -16.750 2.268 1.00 94.69 111 VAL A O 1
ATOM 896 N N . ASN A 1 112 ? 1.568 -15.174 1.170 1.00 87.75 112 ASN A N 1
ATOM 897 C CA . ASN A 1 112 ? 2.678 -16.041 0.753 1.00 87.75 112 ASN A CA 1
ATOM 898 C C . ASN A 1 112 ? 3.995 -15.679 1.453 1.00 87.75 112 ASN A C 1
ATOM 900 O O . ASN A 1 112 ? 5.060 -15.750 0.844 1.00 87.75 112 ASN A O 1
ATOM 904 N N . SER A 1 113 ? 3.943 -15.193 2.695 1.00 87.38 113 SER A N 1
ATOM 905 C CA . SER A 1 113 ? 5.167 -14.976 3.472 1.00 87.38 113 SER A CA 1
ATOM 906 C C . SER A 1 113 ? 5.598 -16.307 4.102 1.00 87.38 113 SER A C 1
ATOM 908 O O . SER A 1 113 ? 4.808 -16.883 4.852 1.00 87.38 113 SER A O 1
ATOM 910 N N . PRO A 1 114 ? 6.820 -16.810 3.844 1.00 83.62 114 PRO A N 1
ATOM 911 C CA . PRO A 1 114 ? 7.282 -18.073 4.427 1.00 83.62 114 PRO A CA 1
ATOM 912 C C . PRO A 1 114 ? 7.367 -18.003 5.958 1.00 83.62 114 PRO A C 1
ATOM 914 O O . PRO A 1 114 ? 7.132 -18.994 6.644 1.00 83.62 114 PRO A O 1
ATOM 917 N N . THR A 1 115 ? 7.661 -16.818 6.495 1.00 85.31 115 THR A N 1
ATOM 918 C CA . THR A 1 115 ? 7.862 -16.593 7.933 1.00 85.31 115 THR A CA 1
ATOM 919 C C . THR A 1 115 ? 6.597 -16.090 8.625 1.00 85.31 115 THR A C 1
ATOM 921 O O . THR A 1 115 ? 6.347 -16.409 9.788 1.00 85.31 115 THR A O 1
ATOM 924 N N . PHE A 1 116 ? 5.789 -15.288 7.928 1.00 91.56 116 PHE A N 1
ATOM 925 C CA . PHE A 1 116 ? 4.679 -14.546 8.531 1.00 91.56 116 PHE A CA 1
ATOM 926 C C . PHE A 1 116 ? 3.325 -14.817 7.864 1.00 91.56 116 PHE A C 1
ATOM 928 O O . PHE A 1 116 ? 2.371 -14.083 8.113 1.00 91.56 116 PHE A O 1
ATOM 935 N N . GLY A 1 117 ? 3.218 -15.855 7.031 1.00 91.00 117 GLY A N 1
ATOM 936 C CA . GLY A 1 117 ? 1.975 -16.239 6.363 1.00 91.00 117 GLY A CA 1
ATOM 937 C C . GLY A 1 117 ? 0.805 -16.372 7.343 1.00 91.00 117 GLY A C 1
ATOM 938 O O . GLY A 1 117 ? 0.945 -16.901 8.445 1.00 91.00 117 GLY A O 1
ATOM 939 N N . GLY A 1 118 ? -0.344 -15.823 6.962 1.00 92.88 118 GLY A N 1
ATOM 940 C CA . GLY A 1 118 ? -1.556 -15.747 7.773 1.00 92.88 118 GLY A CA 1
ATOM 941 C C . GLY A 1 118 ? -1.549 -14.669 8.861 1.00 92.88 118 GLY A C 1
ATOM 942 O O . GLY A 1 118 ? -2.609 -14.379 9.412 1.00 92.88 118 GLY A O 1
ATOM 943 N N . ARG A 1 119 ? -0.404 -14.045 9.182 1.00 97.12 119 ARG A N 1
ATOM 944 C CA . ARG A 1 119 ? -0.374 -12.942 10.153 1.00 97.12 119 ARG A CA 1
ATOM 945 C C . ARG A 1 119 ? -0.996 -11.684 9.574 1.00 97.12 119 ARG A C 1
ATOM 947 O O . ARG A 1 119 ? -0.894 -11.412 8.377 1.00 97.12 119 ARG A O 1
ATOM 954 N N . THR A 1 120 ? -1.586 -10.901 10.467 1.00 97.94 120 THR A N 1
ATOM 955 C CA . THR A 1 120 ? -2.306 -9.682 10.126 1.00 97.94 120 THR A CA 1
ATOM 956 C C . THR A 1 120 ? -1.638 -8.444 10.700 1.00 97.94 120 THR A C 1
ATOM 958 O O . THR A 1 120 ? -1.027 -8.490 11.769 1.00 97.94 120 THR A O 1
ATOM 961 N N . PHE A 1 121 ? -1.803 -7.324 10.011 1.00 97.81 121 PHE A N 1
ATOM 962 C CA . PHE A 1 121 ? -1.421 -5.995 10.473 1.00 97.81 121 PHE A CA 1
ATOM 963 C C . PHE A 1 121 ? -2.372 -4.959 9.872 1.00 97.81 121 PHE A C 1
ATOM 965 O O . PHE A 1 121 ? -3.034 -5.223 8.870 1.00 97.81 121 PHE A O 1
ATOM 972 N N . VAL A 1 122 ? -2.455 -3.791 10.496 1.00 97.44 122 VAL A N 1
ATOM 973 C CA . VAL A 1 122 ? -3.311 -2.688 10.059 1.00 97.44 122 VAL A CA 1
ATOM 974 C C . VAL A 1 122 ? -2.450 -1.585 9.465 1.00 97.44 122 VAL A C 1
ATOM 976 O O . VAL A 1 122 ? -1.394 -1.260 10.007 1.00 97.44 122 VAL A O 1
ATOM 979 N N . VAL A 1 123 ? -2.901 -1.007 8.360 1.00 95.31 123 VAL A N 1
ATOM 980 C CA . VAL A 1 123 ? -2.329 0.215 7.787 1.00 95.31 123 VAL A CA 1
ATOM 981 C C . VAL A 1 123 ? -3.424 1.249 7.588 1.00 95.31 123 VAL A C 1
ATOM 983 O O . VAL A 1 123 ? -4.574 0.880 7.355 1.00 95.31 123 VAL A O 1
ATOM 986 N N . GLU A 1 124 ? -3.078 2.526 7.675 1.00 92.94 124 GLU A N 1
ATOM 987 C CA . GLU A 1 124 ? -4.023 3.625 7.479 1.00 92.94 124 GLU A CA 1
ATOM 988 C C . GLU A 1 124 ? -3.818 4.216 6.090 1.00 92.94 124 GLU A C 1
ATOM 990 O O . GLU A 1 124 ? -2.700 4.564 5.726 1.00 92.94 124 GLU A O 1
ATOM 995 N N . LEU A 1 125 ? -4.884 4.286 5.299 1.00 90.88 125 LEU A N 1
ATOM 996 C CA . LEU A 1 125 ? -4.883 4.978 4.020 1.00 90.88 125 LEU A CA 1
ATOM 997 C C . LEU A 1 125 ? -5.618 6.302 4.195 1.00 90.88 125 LEU A C 1
ATOM 999 O O . LEU A 1 125 ? -6.750 6.330 4.690 1.00 90.88 125 LEU A O 1
ATOM 1003 N N . LEU A 1 126 ? -4.966 7.385 3.787 1.00 87.19 126 LEU A N 1
ATOM 1004 C CA . LEU A 1 126 ? -5.460 8.741 3.970 1.00 87.19 126 LEU A CA 1
ATOM 1005 C C . LEU A 1 126 ? -5.754 9.398 2.613 1.00 87.19 126 LEU A C 1
ATOM 1007 O O . LEU A 1 126 ? -5.029 9.151 1.640 1.00 87.19 126 LEU A O 1
ATOM 1011 N N . PRO A 1 127 ? -6.801 10.237 2.526 1.00 75.38 127 PRO A N 1
ATOM 1012 C CA . PRO A 1 127 ? -6.974 11.132 1.393 1.00 75.38 127 PRO A CA 1
ATOM 1013 C C . PRO A 1 127 ? -5.855 12.159 1.441 1.00 75.38 127 PRO A C 1
ATOM 1015 O O . PRO A 1 127 ? -5.821 12.994 2.331 1.00 75.38 127 PRO A O 1
ATOM 1018 N N . SER A 1 128 ? -4.893 12.111 0.529 1.00 63.06 128 SER A N 1
ATOM 1019 C CA . SER A 1 128 ? -4.000 13.254 0.395 1.00 63.06 128 SER A CA 1
ATOM 1020 C C . SER A 1 128 ? -3.369 13.336 -0.979 1.00 63.06 128 SER A C 1
ATOM 1022 O O . SER A 1 128 ? -2.808 12.359 -1.470 1.00 63.06 128 SER A O 1
ATOM 1024 N N . GLN A 1 129 ? -3.416 14.555 -1.520 1.00 55.91 129 GLN A N 1
ATOM 1025 C CA . GLN A 1 129 ? -2.606 15.038 -2.638 1.00 55.91 129 GLN A CA 1
ATOM 1026 C C . GLN A 1 129 ? -1.148 15.318 -2.213 1.00 55.91 129 GLN A C 1
ATOM 1028 O O . GLN A 1 129 ? -0.253 15.330 -3.049 1.00 55.91 129 GLN A O 1
ATOM 1033 N N . ALA A 1 130 ? -0.893 15.541 -0.914 1.00 50.34 130 ALA A N 1
ATOM 1034 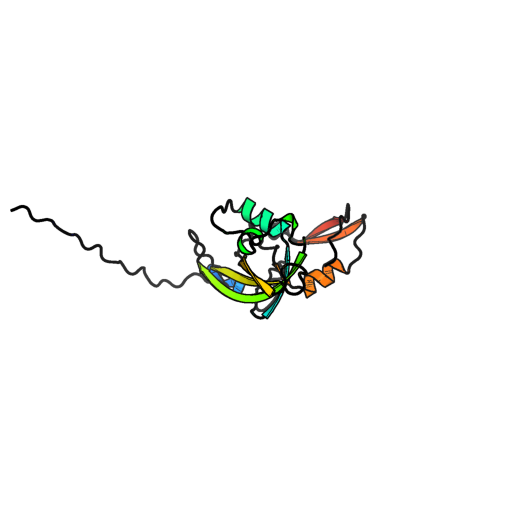C CA . ALA A 1 130 ? 0.419 15.930 -0.380 1.00 50.34 130 ALA A CA 1
ATOM 1035 C C . ALA A 1 130 ? 1.256 14.743 0.128 1.00 50.34 130 ALA A C 1
ATOM 1037 O O . ALA A 1 130 ? 2.481 14.813 0.135 1.00 50.34 130 ALA A O 1
ATOM 1038 N N . ASN A 1 131 ? 0.607 13.657 0.554 1.00 56.81 131 ASN A N 1
ATOM 1039 C CA . ASN A 1 131 ? 1.255 12.418 0.987 1.00 56.81 131 ASN A CA 1
ATOM 1040 C C . ASN A 1 131 ? 0.495 11.219 0.407 1.00 56.81 131 ASN A C 1
ATOM 1042 O O . ASN A 1 131 ? -0.302 10.599 1.121 1.00 56.81 131 ASN A O 1
ATOM 1046 N N . PRO A 1 132 ? 0.691 10.907 -0.885 1.00 63.28 132 PRO A N 1
ATOM 1047 C CA . PRO A 1 132 ? -0.049 9.840 -1.532 1.00 63.28 132 PRO A CA 1
ATOM 1048 C C . PRO A 1 132 ? 0.210 8.506 -0.828 1.00 63.28 132 PRO A C 1
ATOM 1050 O O . PRO A 1 132 ? 1.331 8.149 -0.448 1.00 63.28 132 PRO A O 1
ATOM 1053 N N . THR A 1 133 ? -0.875 7.769 -0.608 1.00 74.00 133 THR A N 1
ATOM 1054 C CA . THR A 1 133 ? -0.838 6.467 0.054 1.00 74.00 133 THR A CA 1
ATOM 1055 C C . THR A 1 133 ? -0.497 5.383 -0.975 1.00 74.00 133 THR A C 1
ATOM 1057 O O . THR A 1 133 ? -1.336 4.566 -1.349 1.00 74.00 133 THR A O 1
ATOM 1060 N N . ASP A 1 134 ? 0.750 5.378 -1.445 1.00 82.19 134 ASP A N 1
ATOM 1061 C CA . ASP A 1 134 ? 1.190 4.511 -2.553 1.00 82.19 134 ASP A CA 1
ATOM 1062 C C . ASP A 1 134 ? 1.765 3.160 -2.098 1.00 82.19 134 ASP A C 1
ATOM 1064 O O . ASP A 1 134 ? 2.222 2.350 -2.904 1.00 82.19 134 ASP A O 1
ATOM 1068 N N . PHE A 1 135 ? 1.737 2.875 -0.796 1.00 91.75 135 PHE A N 1
ATOM 1069 C CA . PHE A 1 135 ? 2.305 1.647 -0.236 1.00 91.75 135 PHE A CA 1
ATOM 1070 C C . PHE A 1 135 ? 1.344 0.449 -0.219 1.00 91.75 135 PHE A C 1
ATOM 1072 O O . PHE A 1 135 ? 1.757 -0.645 0.170 1.00 91.75 135 PHE A O 1
ATOM 1079 N N . VAL A 1 136 ? 0.083 0.621 -0.636 1.00 93.69 136 VAL A N 1
ATOM 1080 C CA . VAL A 1 136 ? -0.869 -0.477 -0.876 1.00 93.69 136 VAL A CA 1
ATOM 1081 C C . VAL A 1 136 ? -1.378 -0.390 -2.307 1.00 93.69 136 VAL A C 1
ATOM 1083 O O . VAL A 1 136 ? -2.072 0.553 -2.677 1.00 93.69 136 VAL A O 1
ATOM 1086 N N . ILE A 1 137 ? -1.055 -1.397 -3.115 1.00 92.12 137 ILE A N 1
ATOM 1087 C CA . ILE A 1 137 ? -1.348 -1.407 -4.552 1.00 92.12 137 ILE A CA 1
ATOM 1088 C C . ILE A 1 137 ? -2.158 -2.662 -4.899 1.00 92.12 137 ILE A C 1
ATOM 1090 O O . ILE A 1 137 ? -1.825 -3.738 -4.403 1.00 92.12 137 ILE A O 1
ATOM 1094 N N . PRO A 1 138 ? -3.176 -2.595 -5.781 1.00 93.31 138 PRO A N 1
ATOM 1095 C CA . PRO A 1 138 ? -3.828 -3.793 -6.310 1.00 93.31 138 PRO A CA 1
ATOM 1096 C C . PRO A 1 138 ? -2.810 -4.784 -6.885 1.00 93.31 138 PRO A C 1
ATOM 1098 O O . PRO A 1 138 ? -1.959 -4.396 -7.690 1.00 93.31 138 PRO A O 1
ATOM 1101 N N . ALA A 1 139 ? -2.914 -6.065 -6.522 1.00 94.25 139 ALA A N 1
ATOM 1102 C CA . ALA A 1 139 ? -1.922 -7.070 -6.908 1.00 94.25 139 ALA A CA 1
ATOM 1103 C C . ALA A 1 139 ? -1.771 -7.186 -8.431 1.00 94.25 139 ALA A C 1
ATOM 1105 O O . ALA A 1 139 ? -0.655 -7.196 -8.935 1.00 94.25 139 ALA A O 1
ATOM 1106 N N . GLU A 1 140 ? -2.880 -7.160 -9.174 1.00 92.06 140 GLU A N 1
ATOM 1107 C CA . GLU A 1 140 ? -2.862 -7.200 -10.641 1.00 92.06 140 GLU A CA 1
ATOM 1108 C C . GLU A 1 140 ? -2.102 -6.009 -11.249 1.00 92.06 140 GLU A C 1
ATOM 1110 O O . GLU A 1 140 ? -1.396 -6.147 -12.248 1.00 92.06 140 GLU A O 1
ATOM 1115 N N . ARG A 1 141 ? -2.226 -4.819 -10.646 1.00 90.19 141 ARG A N 1
ATOM 1116 C CA . ARG A 1 141 ? -1.521 -3.620 -11.114 1.00 90.19 141 ARG A CA 1
ATOM 1117 C C . ARG A 1 141 ? -0.023 -3.753 -10.878 1.00 90.19 141 ARG A C 1
ATOM 1119 O O . ARG A 1 141 ? 0.747 -3.418 -11.774 1.00 90.19 141 ARG A O 1
ATOM 1126 N N . PHE A 1 142 ? 0.363 -4.242 -9.703 1.00 91.44 142 PHE A N 1
ATOM 1127 C CA . PHE A 1 142 ? 1.758 -4.507 -9.376 1.00 91.44 142 PHE A CA 1
ATOM 1128 C C . PHE A 1 142 ? 2.351 -5.548 -10.336 1.00 91.44 142 PHE A C 1
ATOM 1130 O O . PHE A 1 142 ? 3.328 -5.256 -11.013 1.00 91.44 142 PHE A O 1
ATOM 1137 N N . GLU A 1 143 ? 1.698 -6.703 -10.491 1.00 91.56 143 GLU A N 1
ATOM 1138 C CA . GLU A 1 143 ? 2.134 -7.795 -11.374 1.00 91.56 143 GLU A CA 1
ATOM 1139 C C . GLU A 1 143 ? 2.278 -7.338 -12.838 1.00 91.56 143 GLU A C 1
ATOM 1141 O O . GLU A 1 143 ? 3.259 -7.667 -13.501 1.00 91.56 143 GLU A O 1
ATOM 1146 N N . LYS A 1 144 ? 1.350 -6.517 -13.352 1.00 90.25 144 LYS A N 1
ATOM 1147 C CA . LYS A 1 144 ? 1.463 -5.934 -14.701 1.00 90.25 144 LYS A CA 1
ATOM 1148 C C . LYS A 1 144 ? 2.632 -4.957 -14.830 1.00 90.25 144 LYS A C 1
ATOM 1150 O O . LYS A 1 144 ? 3.298 -4.949 -15.864 1.00 90.25 144 LYS A O 1
ATOM 1155 N N . ALA A 1 145 ? 2.855 -4.115 -13.821 1.00 87.25 145 ALA A N 1
ATOM 1156 C CA . ALA A 1 145 ? 3.930 -3.126 -13.839 1.00 87.25 145 ALA A CA 1
ATOM 1157 C C . ALA A 1 145 ? 5.311 -3.789 -13.792 1.00 87.25 145 ALA A C 1
ATOM 1159 O O . ALA A 1 145 ? 6.240 -3.313 -14.445 1.00 87.25 145 ALA A O 1
ATOM 1160 N N . THR A 1 146 ? 5.424 -4.898 -13.063 1.00 88.00 146 THR A N 1
ATOM 1161 C CA . THR A 1 146 ? 6.682 -5.612 -12.868 1.00 88.00 146 THR A CA 1
ATOM 1162 C C . THR A 1 146 ? 6.960 -6.705 -13.896 1.00 88.00 146 THR A C 1
ATOM 1164 O O . THR A 1 146 ? 8.111 -7.090 -14.074 1.00 88.00 146 THR A O 1
ATOM 1167 N N . ALA A 1 147 ? 5.942 -7.191 -14.612 1.00 89.19 147 ALA A N 1
ATOM 1168 C CA . ALA A 1 147 ? 6.131 -8.080 -15.758 1.00 89.19 147 ALA A CA 1
ATOM 1169 C C . ALA A 1 147 ? 6.776 -7.368 -16.962 1.00 89.19 147 ALA A C 1
ATOM 1171 O O . ALA A 1 147 ? 7.287 -8.027 -17.871 1.00 89.19 147 ALA A O 1
ATOM 1172 N N . ARG A 1 148 ? 6.746 -6.028 -16.997 1.00 86.44 148 ARG A N 1
ATOM 1173 C CA . ARG A 1 148 ? 7.434 -5.240 -18.022 1.00 86.44 148 ARG A CA 1
ATOM 1174 C C . ARG A 1 148 ? 8.945 -5.247 -17.738 1.00 86.44 148 ARG A C 1
ATOM 1176 O O . ARG A 1 148 ? 9.344 -4.790 -16.672 1.00 86.44 148 ARG A O 1
ATOM 1183 N N . PRO A 1 149 ? 9.788 -5.700 -18.683 1.00 86.75 149 PRO A N 1
ATOM 1184 C CA . PRO A 1 149 ? 11.236 -5.672 -18.515 1.00 86.75 149 PRO A CA 1
ATOM 1185 C C . PRO A 1 149 ? 11.754 -4.251 -18.755 1.00 86.75 149 PRO A C 1
ATOM 1187 O O . PRO A 1 149 ? 12.073 -3.898 -19.891 1.00 86.75 149 PRO A O 1
ATOM 1190 N N . TRP A 1 150 ? 11.789 -3.436 -17.704 1.00 88.75 150 TRP A N 1
ATOM 1191 C CA . TRP A 1 150 ? 12.316 -2.076 -17.771 1.00 88.75 150 TRP A CA 1
ATOM 1192 C C . TRP A 1 150 ? 13.816 -2.081 -18.070 1.00 88.75 150 TRP A C 1
ATOM 1194 O O . TRP A 1 150 ? 14.567 -2.944 -17.613 1.00 88.75 150 TRP A O 1
ATOM 1204 N N . ARG A 1 151 ? 14.258 -1.127 -18.888 1.00 91.62 151 ARG A N 1
ATOM 1205 C CA . ARG A 1 151 ? 15.668 -0.942 -19.244 1.00 91.62 151 ARG A CA 1
ATOM 1206 C C . ARG A 1 151 ? 16.047 0.524 -19.167 1.00 91.62 151 ARG A C 1
ATOM 1208 O O . ARG A 1 151 ? 15.215 1.395 -19.406 1.00 91.62 151 ARG A O 1
ATOM 1215 N N . ALA A 1 152 ? 17.325 0.782 -18.901 1.00 93.50 152 ALA A N 1
ATOM 1216 C CA . ALA A 1 152 ? 17.880 2.118 -19.062 1.00 93.50 152 ALA A CA 1
ATOM 1217 C C . ALA A 1 152 ? 17.595 2.637 -20.487 1.00 93.50 152 ALA A C 1
ATOM 1219 O O . ALA A 1 152 ? 17.817 1.914 -21.463 1.00 93.50 152 ALA A O 1
ATOM 1220 N N . GLY A 1 153 ? 17.074 3.858 -20.592 1.00 94.06 153 GLY A N 1
ATOM 1221 C CA . GLY A 1 153 ? 16.619 4.474 -21.841 1.00 94.06 153 GLY A CA 1
ATOM 1222 C C . GLY A 1 153 ? 15.142 4.245 -22.185 1.00 94.06 153 GLY A C 1
ATOM 1223 O O . GLY A 1 153 ? 14.635 4.868 -23.121 1.00 94.06 153 GLY A O 1
ATOM 1224 N N . ASP A 1 154 ? 14.416 3.388 -21.455 1.00 94.12 154 ASP A N 1
ATOM 1225 C CA . ASP A 1 154 ? 12.971 3.250 -21.652 1.00 94.12 154 ASP A CA 1
ATOM 1226 C C . ASP A 1 154 ? 12.248 4.540 -21.259 1.00 94.12 154 ASP A C 1
ATOM 1228 O O . ASP A 1 154 ? 12.484 5.109 -20.194 1.00 94.12 154 ASP A O 1
ATOM 1232 N N . ILE A 1 155 ? 11.290 4.964 -22.086 1.00 94.12 155 ILE A N 1
ATOM 1233 C CA . ILE A 1 155 ? 10.437 6.113 -21.776 1.00 94.12 155 ILE A CA 1
ATOM 1234 C C . ILE A 1 155 ? 9.173 5.646 -21.055 1.00 94.12 155 ILE A C 1
ATOM 1236 O O . ILE A 1 155 ? 8.463 4.733 -21.503 1.00 94.12 155 ILE A O 1
ATOM 1240 N N . CYS A 1 156 ? 8.861 6.315 -19.950 1.00 89.94 156 CYS A N 1
ATOM 1241 C CA . CYS A 1 156 ? 7.617 6.167 -19.216 1.00 89.94 156 CYS A CA 1
ATOM 1242 C C . CYS A 1 156 ? 6.875 7.504 -19.117 1.00 89.94 156 CYS A C 1
ATOM 1244 O O . CYS A 1 156 ? 7.394 8.577 -19.435 1.00 89.94 156 CYS A O 1
ATOM 1246 N N . GLN A 1 157 ? 5.606 7.409 -18.735 1.00 89.06 157 GLN A N 1
ATOM 1247 C CA . GLN A 1 157 ? 4.766 8.560 -18.460 1.00 89.06 157 GLN A CA 1
ATOM 1248 C C . GLN A 1 157 ? 4.401 8.558 -16.982 1.00 89.06 157 GLN A C 1
ATOM 1250 O O . GLN A 1 157 ? 3.962 7.533 -16.461 1.00 89.06 157 GLN A O 1
ATOM 1255 N N . ILE A 1 158 ? 4.588 9.702 -16.336 1.00 84.75 158 ILE A N 1
ATOM 1256 C CA . ILE A 1 158 ? 4.277 9.929 -14.927 1.00 84.75 158 ILE A CA 1
ATOM 1257 C C . ILE A 1 158 ? 3.212 11.014 -14.879 1.00 84.75 158 ILE A C 1
ATOM 1259 O O . ILE A 1 158 ? 3.243 11.949 -15.676 1.00 84.75 158 ILE A O 1
ATOM 1263 N N . TRP A 1 159 ? 2.243 10.864 -13.988 1.00 81.44 159 TRP A N 1
ATOM 1264 C CA . TRP A 1 159 ? 1.239 11.889 -13.761 1.00 81.44 159 TRP A CA 1
ATOM 1265 C C . TRP A 1 159 ? 1.475 12.559 -12.412 1.00 81.44 159 TRP A C 1
ATOM 1267 O O . TRP A 1 159 ? 1.552 11.863 -11.401 1.00 81.44 159 TRP A O 1
ATOM 1277 N N . PHE A 1 160 ? 1.513 13.886 -12.415 1.00 78.44 160 PHE A N 1
ATOM 1278 C CA . PHE A 1 160 ? 1.465 14.730 -11.225 1.00 78.44 160 PHE A CA 1
ATOM 1279 C C . PHE A 1 160 ? 0.135 15.484 -11.219 1.00 78.44 160 PHE A C 1
ATOM 1281 O O . PHE A 1 160 ? -0.337 15.921 -12.267 1.00 78.44 160 PHE A O 1
ATOM 1288 N N . GLU A 1 161 ? -0.514 15.597 -10.064 1.00 72.94 161 GLU A N 1
ATOM 1289 C CA . GLU A 1 161 ? -1.849 16.206 -9.971 1.00 72.94 161 GLU A CA 1
ATOM 1290 C C . GLU A 1 161 ? -1.879 17.679 -10.375 1.00 72.94 161 GLU A C 1
ATOM 1292 O O . GLU A 1 161 ? -2.833 18.122 -11.012 1.00 72.94 161 GLU A O 1
ATOM 1297 N N . ASP A 1 162 ? -0.827 18.407 -10.033 1.00 78.00 162 ASP A N 1
ATOM 1298 C CA . ASP A 1 162 ? -0.631 19.828 -10.288 1.00 78.00 162 ASP A CA 1
ATOM 1299 C C . ASP A 1 162 ? 0.041 20.107 -11.640 1.00 78.00 162 ASP A C 1
ATOM 1301 O O . ASP A 1 162 ? -0.301 21.087 -12.303 1.00 78.00 162 ASP A O 1
ATOM 1305 N N . GLU A 1 163 ? 0.958 19.243 -12.082 1.00 81.81 163 GLU A N 1
ATOM 1306 C CA . GLU A 1 163 ? 1.748 19.479 -13.300 1.00 81.81 163 GLU A CA 1
ATOM 1307 C C . GLU A 1 163 ? 1.309 18.650 -14.521 1.00 81.81 163 GLU A C 1
ATOM 1309 O O . GLU A 1 163 ? 1.760 18.884 -15.645 1.00 81.81 163 GLU A O 1
ATOM 1314 N N . GLY A 1 164 ? 0.424 17.674 -14.335 1.00 83.44 164 GLY A N 1
ATOM 1315 C CA . GLY A 1 164 ? -0.122 16.847 -15.401 1.00 83.44 164 GLY A CA 1
ATOM 1316 C C . GLY A 1 164 ? 0.794 15.711 -15.865 1.00 83.44 164 GLY A C 1
ATOM 1317 O O . GLY A 1 164 ? 1.447 15.041 -15.068 1.00 83.44 164 GLY A O 1
ATOM 1318 N N . LEU A 1 165 ? 0.784 15.418 -17.171 1.00 87.00 165 LEU A N 1
ATOM 1319 C CA . LEU A 1 165 ? 1.476 14.262 -17.749 1.00 87.00 165 LEU A CA 1
ATOM 1320 C C . LEU A 1 165 ? 2.916 14.606 -18.135 1.00 87.00 165 LEU A C 1
ATOM 1322 O O . LEU A 1 165 ? 3.151 15.360 -19.079 1.00 87.00 165 LEU A O 1
ATOM 1326 N N . TRP A 1 166 ? 3.869 13.951 -17.488 1.00 89.50 166 TRP A N 1
ATOM 1327 C CA . TRP A 1 166 ? 5.295 14.090 -17.745 1.00 89.50 166 TRP A CA 1
ATOM 1328 C C . TRP A 1 166 ? 5.858 12.865 -18.439 1.00 89.50 166 TRP A C 1
ATOM 1330 O O . TRP A 1 166 ? 5.402 11.738 -18.241 1.00 89.50 166 TRP A O 1
ATOM 1340 N N . ARG A 1 167 ? 6.881 13.088 -19.264 1.00 93.12 167 ARG A N 1
ATOM 1341 C CA . ARG A 1 167 ? 7.711 12.022 -19.822 1.00 93.12 167 ARG A CA 1
ATOM 1342 C C . ARG A 1 167 ? 8.982 11.912 -19.001 1.00 93.12 167 ARG A C 1
ATOM 1344 O O . ARG A 1 167 ? 9.663 12.913 -18.804 1.00 93.12 167 ARG A O 1
ATOM 1351 N N . ALA A 1 168 ? 9.298 10.698 -18.583 1.00 91.62 168 ALA A N 1
ATOM 1352 C CA . ALA A 1 168 ? 10.532 10.382 -17.888 1.00 91.62 168 ALA A CA 1
ATOM 1353 C C . ALA A 1 168 ? 11.273 9.261 -18.620 1.00 91.62 168 ALA A C 1
ATOM 1355 O O . ALA A 1 168 ? 10.671 8.464 -19.344 1.00 91.62 168 ALA A O 1
ATOM 1356 N N . GLU A 1 169 ? 12.585 9.232 -18.434 1.00 94.81 169 GLU A N 1
ATOM 1357 C CA . GLU A 1 169 ? 13.470 8.189 -18.935 1.00 94.81 169 GLU A CA 1
ATOM 1358 C C . GLU A 1 169 ? 13.954 7.352 -17.753 1.00 94.81 169 GLU A C 1
ATOM 1360 O O . GLU A 1 169 ? 14.372 7.888 -16.724 1.00 94.81 169 GLU A O 1
ATOM 1365 N N . VAL A 1 170 ? 13.879 6.033 -17.890 1.00 92.88 170 VAL A N 1
ATOM 1366 C CA . VAL A 1 170 ? 14.440 5.106 -16.912 1.00 92.88 170 VAL A CA 1
ATOM 1367 C C . VAL A 1 170 ? 15.958 5.198 -16.993 1.00 92.88 170 VAL A C 1
ATOM 1369 O O . VAL A 1 170 ? 16.544 4.915 -18.034 1.00 92.88 170 VAL A O 1
ATOM 1372 N N . VAL A 1 171 ? 16.601 5.579 -15.893 1.00 93.19 171 VAL A N 1
ATOM 1373 C CA . VAL A 1 171 ? 18.069 5.646 -15.806 1.00 93.19 171 VAL A CA 1
ATOM 1374 C C . VAL A 1 171 ? 18.649 4.292 -15.398 1.00 93.19 171 VAL A C 1
ATOM 1376 O O . VAL A 1 171 ? 19.674 3.867 -15.925 1.00 93.19 171 VAL A O 1
ATOM 1379 N N . GLU A 1 172 ? 17.971 3.592 -14.492 1.00 89.12 172 GLU A N 1
ATOM 1380 C CA . GLU A 1 172 ? 18.401 2.312 -13.935 1.00 89.12 172 GLU A CA 1
ATOM 1381 C C . GLU A 1 172 ? 17.177 1.520 -13.451 1.00 89.12 172 GLU A C 1
ATOM 1383 O O . GLU A 1 172 ? 16.213 2.107 -12.959 1.00 89.12 172 GLU A O 1
ATOM 1388 N N . ASP A 1 173 ? 17.222 0.192 -13.587 1.00 84.38 173 ASP A N 1
ATOM 1389 C CA . ASP A 1 173 ? 16.291 -0.725 -12.926 1.00 84.38 173 ASP A CA 1
ATOM 1390 C C . ASP A 1 173 ? 17.041 -1.451 -11.806 1.00 84.38 173 ASP A C 1
ATOM 1392 O O . ASP A 1 173 ? 17.888 -2.310 -12.058 1.00 84.38 173 ASP A O 1
ATOM 1396 N N . VAL A 1 174 ? 16.742 -1.072 -10.565 1.00 81.12 174 VAL A N 1
ATOM 1397 C CA . VAL A 1 174 ? 17.333 -1.667 -9.356 1.00 81.12 174 VAL A CA 1
ATOM 1398 C C . VAL A 1 174 ? 16.649 -2.978 -8.950 1.00 81.12 174 VAL A C 1
ATOM 1400 O O . VAL A 1 174 ? 17.115 -3.656 -8.034 1.00 81.12 174 VAL A O 1
ATOM 1403 N N . GLY A 1 175 ? 15.574 -3.361 -9.647 1.00 70.44 175 GLY A N 1
ATOM 1404 C CA . GLY A 1 175 ? 14.781 -4.546 -9.361 1.00 70.44 175 GLY A CA 1
ATOM 1405 C C . GLY A 1 175 ? 14.012 -4.472 -8.039 1.00 70.44 175 GLY A C 1
ATOM 1406 O O . GLY A 1 175 ? 14.060 -3.501 -7.288 1.00 70.44 175 GLY A O 1
ATOM 1407 N N . TYR A 1 176 ? 13.280 -5.546 -7.758 1.00 67.75 176 TYR A N 1
ATOM 1408 C CA . TYR A 1 176 ? 12.691 -5.840 -6.455 1.00 67.75 176 TYR A CA 1
ATOM 1409 C C . TYR A 1 17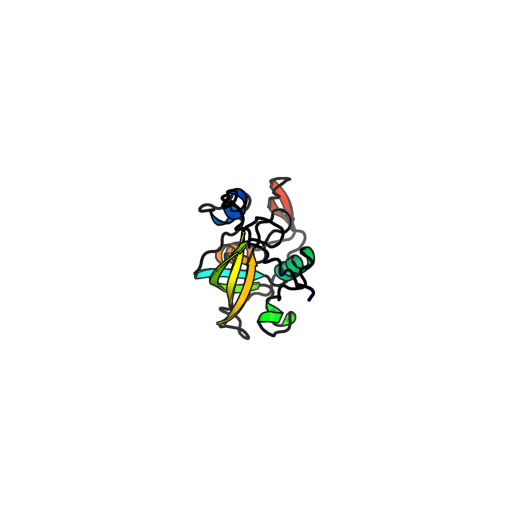6 ? 12.928 -7.324 -6.162 1.00 67.75 176 TYR A C 1
ATOM 1411 O O . TYR A 1 176 ? 13.015 -8.138 -7.087 1.00 67.75 176 TYR A O 1
ATOM 1419 N N . GLU A 1 177 ? 13.051 -7.696 -4.888 1.00 59.59 177 GLU A N 1
ATOM 1420 C CA . GLU A 1 177 ? 13.137 -9.110 -4.508 1.00 59.59 177 GLU A CA 1
ATOM 1421 C C . GLU A 1 177 ? 11.871 -9.834 -4.998 1.00 59.59 177 GLU A C 1
ATOM 1423 O O . GLU A 1 177 ? 10.760 -9.534 -4.554 1.00 59.59 177 GLU A O 1
ATOM 1428 N N . THR A 1 178 ? 12.020 -10.765 -5.944 1.00 49.75 178 THR A N 1
ATOM 1429 C CA . THR A 1 178 ? 10.901 -11.585 -6.420 1.00 49.75 178 THR A CA 1
ATOM 1430 C C . THR A 1 178 ? 10.377 -12.431 -5.263 1.00 49.75 178 THR A C 1
ATOM 1432 O O . THR A 1 178 ? 11.155 -13.150 -4.632 1.00 49.75 178 THR A O 1
ATOM 1435 N N . ALA A 1 179 ? 9.077 -12.301 -4.984 1.00 44.03 179 ALA A N 1
ATOM 1436 C CA . ALA A 1 179 ? 8.376 -12.961 -3.884 1.00 44.03 179 ALA A CA 1
ATOM 1437 C C . ALA A 1 179 ? 8.488 -14.491 -3.917 1.00 44.03 179 ALA A C 1
ATOM 1439 O O . ALA A 1 179 ? 8.336 -15.081 -5.008 1.00 44.03 179 ALA A O 1
#

Radius of gyration: 20.99 Å; chains: 1; bounding box: 44×46×78 Å

pLDDT: mean 82.8, std 16.06, range [37.12, 98.31]

InterPro domains:
  IPR002999 Tudor domain [PS50304] (149-179)
  IPR052060 Bromodomain and WD repeat-containing [PTHR16266] (10-171)
  IPR057451 BRWD/PHIP, ancillary-like domain [PF25313] (38-172)

Organism: NCBI:txid63592

Sequence (179 aa):
VKAKEEAEAEDAEAPDTPRELECYSWLQGNEPRVPTRQYVPQQGDMVVYLKELHKSHLESMQDKLTRAAWQQLKCRYSELRQAEKCRLLSLEYFVVPGTLETGVKCCLALVNSPTFGGRTFVVELLPSQANPTDFVIPAERFEKATARPWRAGDICQIWFEDEGLWRAEVVEDVGYETA

Secondary structure (DSSP, 8-state):
----------------PPPPGGGTGGGG-SS--SS-------TT-EEEEEHHHHHHHHHHTT-SSSPPHHHHHT--GGGS-SEEEEEEEEEEEEEPTTS--EEEEEEEEESS-TTTTT-EEEEEE---SSS--TTEEEHHHHHHHHSS---TT-EEEEEETTTEEEEEE----------